Protein AF-A0A7T8H3H4-F1 (afdb_monomer)

Solvent-accessible surface area (backbone atoms only — not comparable to full-atom values): 3914 Å² total; per-residue (Å²): 121,71,89,35,38,44,77,55,103,88,47,76,47,73,75,33,63,58,62,50,32,48,74,72,72,37,87,73,46,79,83,41,46,46,81,45,74,51,78,49,103,89,46,80,45,75,48,72,41,57,65,79,72,84,63,81,78,83,129

Secondary structure (DSSP, 8-state):
--SSEEEETTEEEES-HHHHHHHTT----TTTEEEEEEEETTEEEEEEEETTS-SPPP-

Structure (mmCIF, N/CA/C/O backbone):
data_AF-A0A7T8H3H4-F1
#
_entry.id   AF-A0A7T8H3H4-F1
#
loop_
_atom_site.group_PDB
_atom_site.id
_atom_site.type_symbol
_atom_site.label_atom_id
_atom_site.label_alt_id
_atom_site.label_comp_id
_atom_site.label_asym_id
_atom_site.label_entity_id
_atom_site.label_seq_id
_atom_site.pdbx_PDB_ins_code
_atom_site.Cartn_x
_atom_site.Cartn_y
_atom_site.Cartn_z
_atom_site.occupancy
_atom_site.B_iso_or_equiv
_atom_site.auth_seq_id
_atom_site.auth_comp_id
_atom_site.auth_asym_id
_atom_site.auth_atom_id
_atom_site.pdbx_PDB_model_num
ATOM 1 N N . MET A 1 1 ? -1.993 14.867 -3.856 1.00 47.44 1 MET A N 1
ATOM 2 C CA . MET A 1 1 ? -1.137 13.755 -4.341 1.00 47.44 1 MET A CA 1
ATOM 3 C C . MET A 1 1 ? -0.065 13.334 -3.339 1.00 47.44 1 MET A C 1
ATOM 5 O O . MET A 1 1 ? 0.359 12.199 -3.444 1.00 47.44 1 MET A O 1
ATOM 9 N N . ALA A 1 2 ? 0.349 14.187 -2.391 1.00 55.97 2 ALA A N 1
ATOM 10 C CA . ALA A 1 2 ? 1.430 13.887 -1.443 1.00 55.97 2 ALA A CA 1
ATOM 11 C C . ALA A 1 2 ? 0.988 13.280 -0.090 1.00 55.97 2 ALA A C 1
ATOM 13 O O . ALA A 1 2 ? 1.849 13.008 0.730 1.00 55.97 2 ALA A O 1
ATOM 14 N N . GLU A 1 3 ? -0.312 13.090 0.183 1.00 75.31 3 GLU A N 1
ATOM 15 C CA . GLU A 1 3 ? -0.747 12.634 1.523 1.00 75.31 3 GLU A CA 1
ATOM 16 C C . GLU A 1 3 ? -0.555 11.134 1.777 1.00 75.31 3 GLU A C 1
ATOM 18 O O . GLU A 1 3 ? -0.321 10.750 2.913 1.00 75.31 3 GLU A O 1
ATOM 23 N N . PHE A 1 4 ? -0.577 10.292 0.738 1.00 81.44 4 PHE A N 1
ATOM 24 C CA . PHE A 1 4 ? -0.418 8.834 0.891 1.00 81.44 4 PHE A CA 1
ATOM 25 C C . PHE A 1 4 ? 0.648 8.229 -0.023 1.00 81.44 4 PHE A C 1
ATOM 27 O O . PHE A 1 4 ? 0.880 7.022 0.022 1.00 81.44 4 PHE A O 1
ATOM 34 N N . PHE A 1 5 ? 1.253 9.035 -0.900 1.00 82.75 5 PHE A N 1
ATOM 35 C CA . PHE A 1 5 ? 2.185 8.571 -1.920 1.00 82.75 5 PHE A CA 1
ATOM 36 C C . PHE A 1 5 ? 3.447 9.425 -1.927 1.00 82.75 5 PHE A C 1
ATOM 38 O O . PHE A 1 5 ? 3.379 10.653 -1.994 1.00 82.75 5 PHE A O 1
ATOM 45 N N . GLU A 1 6 ? 4.587 8.747 -1.931 1.00 86.38 6 GLU A N 1
ATOM 46 C CA . GLU A 1 6 ? 5.917 9.332 -2.040 1.00 86.38 6 GLU A CA 1
ATOM 47 C C . GLU A 1 6 ? 6.548 8.932 -3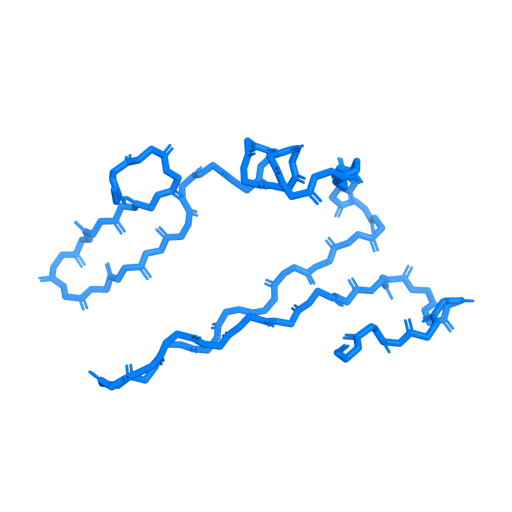.371 1.00 86.38 6 GLU A C 1
ATOM 49 O O . GLU A 1 6 ? 6.208 7.908 -3.969 1.00 86.38 6 GLU A O 1
ATOM 54 N N . MET A 1 7 ? 7.450 9.776 -3.865 1.00 83.62 7 MET A N 1
ATOM 55 C CA . MET A 1 7 ? 8.198 9.528 -5.088 1.00 83.62 7 MET A CA 1
ATOM 56 C C . MET A 1 7 ? 9.690 9.568 -4.775 1.00 83.62 7 MET A C 1
ATOM 58 O O . MET A 1 7 ? 10.202 10.617 -4.396 1.00 83.62 7 MET A O 1
ATOM 62 N N . GLU A 1 8 ? 10.383 8.455 -5.003 1.00 85.81 8 GLU A N 1
ATOM 63 C CA . GLU A 1 8 ? 11.847 8.395 -4.982 1.00 85.81 8 GLU A CA 1
ATOM 64 C C . GLU A 1 8 ? 12.387 8.039 -6.362 1.00 85.81 8 GLU A C 1
ATOM 66 O O . GLU A 1 8 ? 11.901 7.117 -7.020 1.00 85.81 8 GLU A O 1
ATOM 71 N N . ASP A 1 9 ? 13.401 8.791 -6.801 1.00 81.81 9 ASP A N 1
ATOM 72 C CA . ASP A 1 9 ? 14.057 8.725 -8.111 1.00 81.81 9 ASP A CA 1
ATOM 73 C C . ASP A 1 9 ? 13.103 8.853 -9.309 1.00 81.81 9 ASP A C 1
ATOM 75 O O . ASP A 1 9 ? 13.095 9.876 -9.994 1.00 81.81 9 ASP A O 1
ATOM 79 N N . LYS A 1 10 ? 12.309 7.815 -9.591 1.00 79.31 10 LYS A N 1
ATOM 80 C CA . LYS A 1 10 ? 11.241 7.749 -10.613 1.00 79.31 10 LYS A CA 1
ATOM 81 C C . LYS A 1 10 ? 10.136 6.748 -10.248 1.00 79.31 10 LYS A C 1
ATOM 83 O O . LYS A 1 10 ? 9.314 6.404 -11.097 1.00 79.31 10 LYS A O 1
ATOM 88 N N . MET A 1 11 ? 10.147 6.237 -9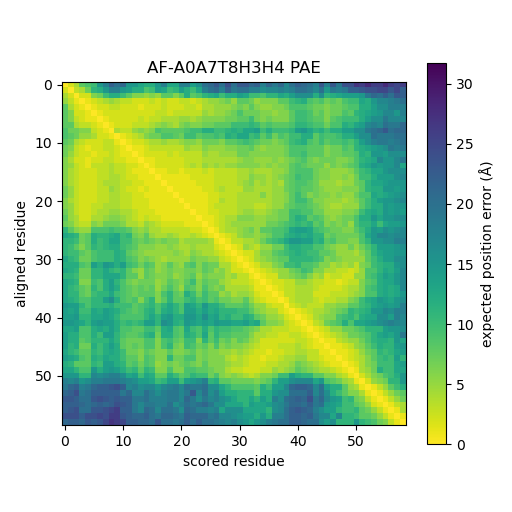.022 1.00 70.88 11 MET A N 1
ATOM 89 C CA . MET A 1 11 ? 9.183 5.279 -8.508 1.00 70.88 11 MET A CA 1
ATOM 90 C C . MET A 1 11 ? 8.273 5.982 -7.515 1.00 70.88 11 MET A C 1
ATOM 92 O O . MET A 1 11 ? 8.738 6.602 -6.566 1.00 70.88 11 MET A O 1
ATOM 96 N N . THR A 1 12 ? 6.970 5.878 -7.745 1.00 78.62 12 THR A N 1
ATOM 97 C CA . THR A 1 12 ? 5.960 6.314 -6.784 1.00 78.62 12 THR A CA 1
ATOM 98 C C . THR A 1 12 ? 5.493 5.102 -5.995 1.00 78.62 12 THR A C 1
ATOM 100 O O . THR A 1 12 ? 5.073 4.111 -6.598 1.00 78.62 12 THR A O 1
ATOM 103 N N . PHE A 1 13 ? 5.543 5.178 -4.672 1.00 76.81 13 PHE A N 1
ATOM 104 C CA . PHE A 1 13 ? 5.032 4.145 -3.776 1.00 76.81 13 PHE A CA 1
ATOM 105 C C . PHE A 1 13 ? 4.057 4.754 -2.767 1.00 76.81 13 PHE A C 1
ATOM 107 O O . PHE A 1 13 ? 4.062 5.958 -2.524 1.00 76.81 13 PHE A O 1
ATOM 114 N N . CYS A 1 14 ? 3.169 3.923 -2.223 1.00 82.94 14 CYS A N 1
ATOM 115 C CA . CYS A 1 14 ? 2.260 4.339 -1.160 1.00 82.94 14 CYS A CA 1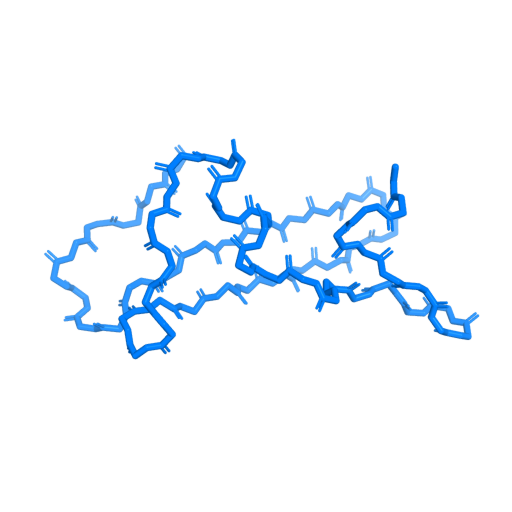
ATOM 116 C C . CYS A 1 14 ? 3.020 4.317 0.173 1.00 82.94 14 CYS A C 1
ATOM 118 O O . CYS A 1 14 ? 3.505 3.257 0.568 1.00 82.94 14 CYS A O 1
ATOM 120 N N . SER A 1 15 ? 3.154 5.472 0.823 1.00 86.19 15 SER A N 1
ATOM 121 C CA . SER A 1 15 ? 3.879 5.641 2.089 1.00 86.19 15 SER A CA 1
ATOM 122 C C . SER A 1 15 ? 2.980 5.451 3.314 1.00 86.19 15 SER A C 1
ATOM 124 O O . SER A 1 15 ? 3.453 4.984 4.348 1.00 86.19 15 SER A O 1
ATOM 126 N N . ASP A 1 16 ? 1.677 5.729 3.188 1.00 87.12 16 ASP A N 1
ATOM 127 C CA . ASP A 1 16 ? 0.679 5.494 4.237 1.00 87.12 16 ASP A CA 1
ATOM 128 C C . ASP A 1 16 ? -0.543 4.732 3.706 1.00 87.12 16 ASP A C 1
ATOM 130 O O . ASP A 1 16 ? -1.573 5.292 3.322 1.00 87.12 16 ASP A O 1
ATOM 134 N N . ILE A 1 17 ? -0.422 3.404 3.713 1.00 82.00 17 ILE A N 1
ATOM 135 C CA . ILE A 1 17 ? -1.496 2.489 3.319 1.00 82.00 17 ILE A CA 1
ATOM 136 C C . ILE A 1 17 ? -2.684 2.510 4.294 1.00 82.00 17 ILE A C 1
ATOM 138 O O . ILE A 1 17 ? -3.824 2.316 3.874 1.00 82.00 17 ILE A O 1
ATOM 142 N N . ASN A 1 18 ? -2.438 2.764 5.584 1.00 83.88 18 ASN A N 1
ATOM 143 C CA . ASN A 1 18 ? -3.493 2.803 6.596 1.00 83.88 18 ASN A CA 1
ATOM 144 C C . ASN A 1 18 ? -4.396 4.016 6.379 1.00 83.88 18 ASN A C 1
ATOM 146 O O . ASN A 1 18 ? -5.619 3.873 6.358 1.00 83.88 18 ASN A O 1
ATOM 150 N N . GLY A 1 19 ? -3.794 5.195 6.194 1.00 86.19 19 GLY A N 1
ATOM 151 C CA . GLY A 1 19 ? -4.512 6.425 5.879 1.00 86.19 19 GLY A CA 1
ATOM 152 C C . GLY A 1 19 ? -5.312 6.298 4.585 1.00 86.19 19 GLY A C 1
ATOM 153 O O . GLY A 1 19 ? -6.511 6.577 4.581 1.00 86.19 19 GLY A O 1
ATOM 154 N N . LEU A 1 20 ? -4.687 5.762 3.530 1.00 85.19 20 LEU A N 1
ATOM 155 C CA . LEU A 1 20 ? -5.344 5.546 2.241 1.00 85.19 20 LEU A CA 1
ATOM 156 C C . LEU A 1 20 ? -6.571 4.630 2.357 1.00 85.19 20 LEU A C 1
ATOM 158 O O . LEU A 1 20 ? -7.642 4.965 1.853 1.00 85.19 20 LEU A O 1
ATOM 162 N N . LEU A 1 21 ? -6.437 3.473 3.011 1.00 83.12 21 LEU A N 1
ATOM 163 C CA . LEU A 1 21 ? -7.549 2.528 3.156 1.00 83.12 21 LEU A CA 1
ATOM 164 C C . LEU A 1 21 ? -8.663 3.091 4.037 1.00 83.12 21 LEU A C 1
ATOM 166 O O . LEU A 1 21 ? -9.835 2.953 3.688 1.00 83.12 21 LEU A O 1
ATOM 170 N N . LYS A 1 22 ? -8.313 3.809 5.107 1.00 85.12 22 LYS A N 1
ATOM 171 C CA . LYS A 1 22 ? -9.286 4.494 5.960 1.00 85.12 22 LYS A CA 1
ATOM 172 C C . LYS A 1 22 ? -10.088 5.541 5.188 1.00 85.12 22 LYS A C 1
ATOM 174 O O . LYS A 1 22 ? -11.300 5.632 5.374 1.00 85.12 22 LYS A O 1
ATOM 179 N N . GLU A 1 23 ? -9.443 6.303 4.309 1.00 85.44 23 GLU A N 1
ATOM 180 C CA . GLU A 1 23 ? -10.111 7.303 3.468 1.00 85.44 23 GLU A CA 1
ATOM 181 C C . GLU A 1 23 ? -11.021 6.661 2.408 1.00 85.44 23 GLU A C 1
ATOM 183 O O . GLU A 1 23 ? -12.087 7.187 2.091 1.00 85.44 23 GLU A O 1
ATOM 188 N N . LEU A 1 24 ? -10.661 5.463 1.940 1.00 82.12 24 LEU A N 1
ATOM 189 C CA . LEU A 1 24 ? -11.514 4.613 1.104 1.00 82.12 24 LEU A CA 1
ATOM 190 C C . LEU A 1 24 ? -12.641 3.912 1.892 1.00 82.12 24 LEU A C 1
ATOM 192 O O . LEU A 1 24 ? -13.450 3.204 1.293 1.00 82.12 24 LEU A O 1
ATOM 196 N N . GLY A 1 25 ? -12.717 4.101 3.215 1.00 82.06 25 GLY A N 1
ATOM 197 C CA . GLY A 1 25 ? -13.726 3.486 4.081 1.00 82.06 25 GLY A CA 1
ATOM 198 C C . GLY A 1 25 ? -13.479 2.003 4.370 1.00 82.06 25 GLY A C 1
ATOM 199 O O . GLY A 1 25 ? -14.425 1.271 4.656 1.00 82.06 25 GLY A O 1
ATOM 200 N N . CYS A 1 26 ? -12.229 1.550 4.270 1.00 78.19 26 CYS A N 1
ATOM 201 C CA . CYS A 1 26 ? -11.818 0.176 4.524 1.00 78.19 26 CYS A CA 1
ATOM 202 C C . CYS A 1 26 ? -10.927 0.118 5.773 1.00 78.19 26 CYS A C 1
ATOM 204 O O . CYS A 1 26 ? -9.891 0.781 5.835 1.00 78.19 26 CYS A O 1
ATOM 206 N N . ASP A 1 27 ? -11.313 -0.682 6.768 1.00 79.06 27 ASP A N 1
ATOM 207 C CA . ASP A 1 27 ? -10.444 -0.966 7.910 1.00 79.06 27 ASP A CA 1
ATOM 208 C C . ASP A 1 27 ? -9.271 -1.834 7.445 1.00 79.06 27 ASP A C 1
ATOM 210 O O . ASP A 1 27 ? -9.448 -2.970 6.997 1.00 79.06 27 ASP A O 1
ATOM 214 N N . HIS A 1 28 ? -8.062 -1.279 7.517 1.00 76.62 28 HIS A N 1
ATOM 215 C CA . HIS A 1 28 ? -6.856 -2.003 7.150 1.00 76.62 28 HIS A CA 1
ATOM 216 C C . HIS A 1 28 ? -6.431 -2.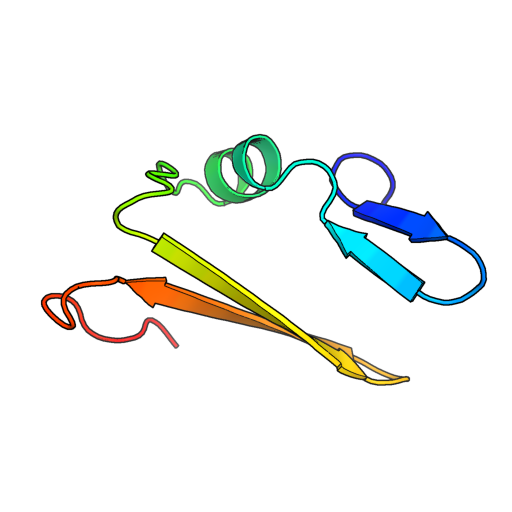925 8.289 1.00 76.62 28 HIS A C 1
ATOM 218 O O . HIS A 1 28 ? -5.930 -2.471 9.317 1.00 76.62 28 HIS A O 1
ATOM 224 N N . ASP A 1 29 ? -6.571 -4.227 8.067 1.00 79.88 29 ASP A N 1
ATOM 225 C CA . ASP A 1 29 ? -5.836 -5.238 8.818 1.00 79.88 29 ASP A CA 1
ATOM 226 C C . ASP A 1 29 ? -4.708 -5.789 7.921 1.00 79.88 29 ASP A C 1
ATOM 228 O O . ASP A 1 29 ? -4.991 -6.449 6.918 1.00 79.88 29 ASP A O 1
ATOM 232 N N . PRO A 1 30 ? -3.428 -5.514 8.228 1.00 75.19 30 PRO A N 1
ATOM 233 C CA . PRO A 1 30 ? -2.303 -5.974 7.416 1.00 75.19 30 PRO A CA 1
ATOM 234 C C . PRO A 1 30 ? -2.115 -7.502 7.424 1.00 75.19 30 PRO A C 1
ATOM 236 O O . PRO A 1 30 ? -1.385 -8.029 6.577 1.00 75.19 30 PRO A O 1
ATOM 239 N N . ALA A 1 31 ? -2.739 -8.231 8.355 1.00 77.81 31 ALA A N 1
ATOM 240 C CA . ALA A 1 31 ? -2.790 -9.690 8.316 1.00 77.81 31 ALA A CA 1
ATOM 241 C C . ALA A 1 31 ? -3.808 -10.183 7.272 1.00 77.81 31 ALA A C 1
ATOM 243 O O . ALA A 1 31 ? -3.512 -11.126 6.526 1.00 77.81 31 ALA A O 1
ATOM 244 N N . ASP A 1 32 ? -4.949 -9.500 7.161 1.00 72.69 32 ASP A N 1
ATOM 245 C CA . ASP A 1 32 ? -6.049 -9.881 6.270 1.00 72.6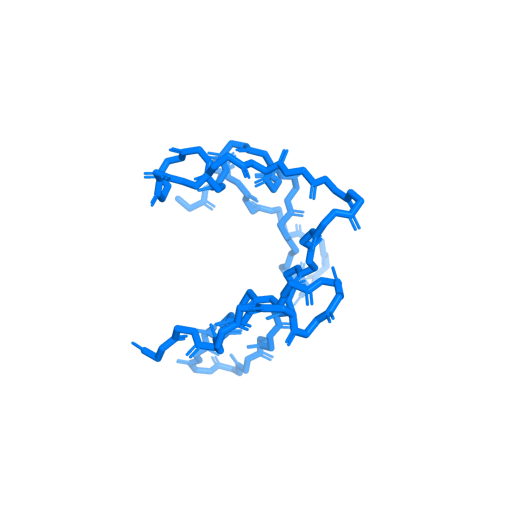9 32 ASP A CA 1
ATOM 246 C C . ASP A 1 32 ? -5.930 -9.307 4.862 1.00 72.69 32 ASP A C 1
ATOM 248 O O . ASP A 1 32 ? -6.409 -9.933 3.925 1.00 72.69 32 ASP A O 1
ATOM 252 N N . TRP A 1 33 ? -5.288 -8.158 4.653 1.00 75.94 33 TRP A N 1
ATOM 253 C CA . TRP A 1 33 ? -5.342 -7.463 3.366 1.00 75.94 33 TRP A CA 1
ATOM 254 C C . TRP A 1 33 ? -3.960 -7.225 2.757 1.00 75.94 33 TRP A C 1
ATOM 256 O O . TRP A 1 33 ? -2.995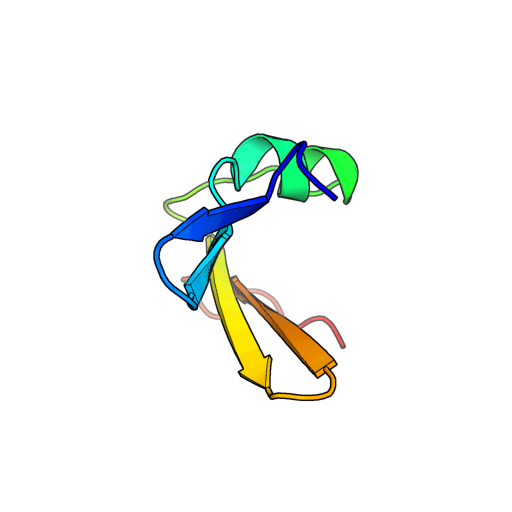 -6.866 3.427 1.00 75.94 33 TRP A O 1
ATOM 266 N N . ARG A 1 34 ? -3.860 -7.406 1.437 1.00 77.00 34 ARG A N 1
ATOM 267 C CA . ARG A 1 34 ? -2.685 -7.057 0.630 1.00 77.00 34 ARG A CA 1
ATOM 268 C C . ARG A 1 34 ? -3.104 -6.139 -0.509 1.00 77.00 34 ARG A C 1
ATOM 270 O O . ARG A 1 34 ? -3.921 -6.525 -1.345 1.00 77.00 34 ARG A O 1
ATOM 277 N N . LEU A 1 35 ? -2.527 -4.940 -0.567 1.00 76.38 35 LEU A N 1
ATOM 278 C CA . LEU A 1 35 ? -2.711 -4.024 -1.691 1.00 76.38 35 LEU A CA 1
ATOM 279 C C . LEU A 1 35 ? -1.649 -4.289 -2.766 1.00 76.38 35 LEU A C 1
ATOM 281 O O . LEU A 1 35 ? -0.453 -4.145 -2.520 1.00 76.38 35 LEU A O 1
ATOM 285 N N . PHE A 1 36 ? -2.089 -4.626 -3.975 1.00 76.00 36 PHE A N 1
ATOM 286 C CA . PHE A 1 36 ? -1.239 -4.725 -5.157 1.00 76.00 36 PHE A CA 1
ATOM 287 C C . PHE A 1 36 ? -1.406 -3.485 -6.021 1.00 76.00 36 PHE A C 1
ATOM 289 O O . PHE A 1 36 ? -2.463 -3.268 -6.609 1.00 76.00 36 PHE A O 1
ATOM 296 N N . ILE A 1 37 ? -0.345 -2.691 -6.133 1.00 76.50 37 ILE A N 1
ATOM 297 C CA . ILE A 1 37 ? -0.311 -1.516 -7.000 1.00 76.50 37 ILE A CA 1
ATOM 298 C C . ILE A 1 37 ? 0.483 -1.865 -8.257 1.00 76.50 37 ILE A C 1
ATOM 300 O O . ILE A 1 37 ? 1.680 -2.133 -8.196 1.00 76.50 37 ILE A O 1
ATOM 304 N N . ASN A 1 38 ? -0.178 -1.831 -9.411 1.00 74.94 38 ASN A N 1
ATOM 305 C CA . ASN A 1 38 ? 0.473 -1.853 -10.710 1.00 74.94 38 ASN A CA 1
ATOM 306 C C . ASN A 1 38 ? 0.499 -0.430 -11.279 1.00 74.94 38 ASN A C 1
ATOM 308 O O . ASN A 1 38 ? -0.523 0.097 -11.731 1.00 74.94 38 ASN A O 1
ATOM 312 N N . SER A 1 39 ? 1.674 0.194 -11.246 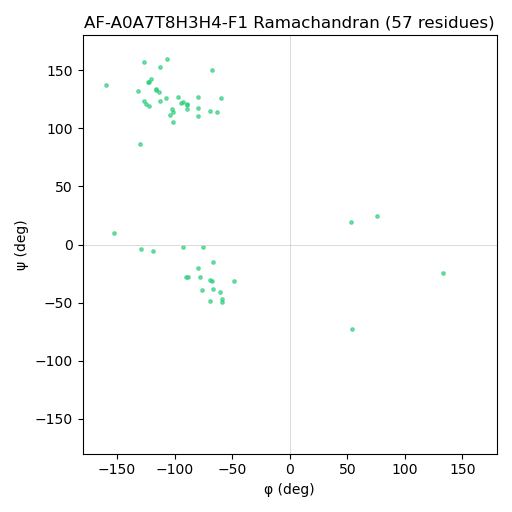1.00 70.19 39 SER A N 1
ATOM 313 C CA . SER A 1 39 ? 1.899 1.506 -11.850 1.00 70.19 39 SER A CA 1
ATOM 314 C C . SER A 1 39 ? 2.337 1.343 -13.306 1.00 70.19 39 SER A C 1
ATOM 316 O O . SER A 1 39 ? 3.386 0.769 -13.594 1.00 70.19 39 SER A O 1
ATOM 318 N N . GLY A 1 40 ? 1.524 1.836 -14.240 1.00 68.06 40 GLY A N 1
ATOM 319 C CA . GLY A 1 40 ? 1.890 1.991 -15.646 1.00 68.06 40 GLY A CA 1
ATOM 320 C C . GLY A 1 40 ? 2.113 3.463 -15.990 1.00 68.06 40 GLY A C 1
ATOM 321 O O . GLY A 1 40 ? 1.574 4.344 -15.328 1.00 68.06 40 GLY A O 1
ATOM 322 N N . LYS A 1 41 ? 2.839 3.744 -17.084 1.00 69.88 41 LYS A N 1
ATOM 323 C CA . LYS A 1 41 ? 3.143 5.119 -17.548 1.00 69.88 41 LYS A CA 1
ATOM 324 C C . LYS A 1 41 ? 1.932 6.062 -17.606 1.00 69.88 41 LYS A C 1
ATOM 326 O O . LYS A 1 41 ? 2.100 7.259 -17.418 1.00 69.88 41 LYS A O 1
ATOM 331 N N . ASN A 1 42 ? 0.744 5.521 -17.883 1.00 74.56 42 ASN A N 1
ATOM 332 C CA . ASN A 1 42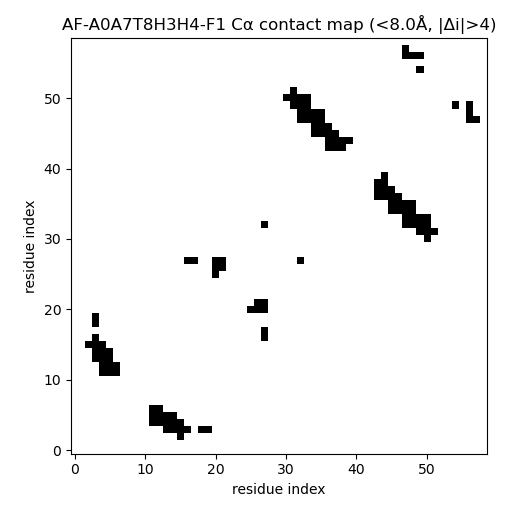 ? -0.470 6.298 -18.134 1.00 74.56 42 ASN A CA 1
ATOM 333 C C . ASN A 1 42 ? -1.593 6.020 -17.121 1.00 74.56 42 ASN A C 1
ATOM 335 O O . ASN A 1 42 ? -2.650 6.637 -17.212 1.00 74.56 42 ASN A O 1
ATOM 339 N N . SER A 1 43 ? -1.421 5.062 -16.205 1.00 75.38 43 SER A N 1
ATOM 340 C CA . SER A 1 43 ? -2.482 4.679 -15.268 1.00 75.38 43 SER A CA 1
ATOM 341 C C . SER A 1 43 ? -1.927 3.963 -14.047 1.00 75.38 43 SER A C 1
ATOM 343 O O . SER A 1 43 ? -1.123 3.038 -14.190 1.00 75.38 43 SER A O 1
ATOM 345 N N . LEU A 1 44 ? -2.452 4.312 -12.878 1.00 75.44 44 LEU A N 1
ATOM 346 C CA . LEU A 1 44 ? -2.287 3.544 -11.654 1.00 75.44 44 LEU A CA 1
ATOM 347 C C . LEU A 1 44 ? -3.464 2.574 -11.526 1.00 75.44 44 LEU A C 1
ATOM 349 O O . LEU A 1 44 ? -4.617 3.003 -11.544 1.00 75.44 44 LEU A O 1
ATOM 353 N N . LYS A 1 45 ? -3.188 1.274 -11.424 1.00 81.00 45 LYS A N 1
ATOM 354 C CA . LYS A 1 45 ? -4.199 0.264 -11.090 1.00 81.00 45 LYS A CA 1
ATOM 355 C C . LYS A 1 45 ? -3.857 -0.324 -9.733 1.00 81.00 45 LYS A C 1
ATOM 357 O O . LYS A 1 45 ? -2.716 -0.719 -9.519 1.00 81.00 45 LYS A O 1
ATOM 362 N N . ALA A 1 46 ? -4.834 -0.398 -8.842 1.00 78.75 46 ALA A N 1
ATOM 363 C CA . ALA A 1 46 ? -4.675 -1.025 -7.542 1.00 78.75 46 ALA A CA 1
ATOM 364 C C . ALA A 1 46 ? -5.700 -2.151 -7.388 1.00 78.75 46 ALA A C 1
ATOM 366 O O . ALA A 1 46 ? -6.840 -2.013 -7.826 1.00 78.75 46 ALA A O 1
ATOM 367 N N . VAL A 1 47 ? -5.282 -3.266 -6.798 1.00 80.00 47 VAL A N 1
ATOM 368 C CA . VAL A 1 47 ? -6.142 -4.401 -6.459 1.00 80.00 47 VAL A CA 1
ATOM 369 C C . VAL A 1 47 ? -5.945 -4.701 -4.984 1.00 80.00 47 VAL A C 1
ATOM 371 O O . VAL A 1 47 ? -4.819 -4.933 -4.547 1.00 80.00 47 VAL A O 1
ATOM 374 N N . LEU A 1 48 ? -7.034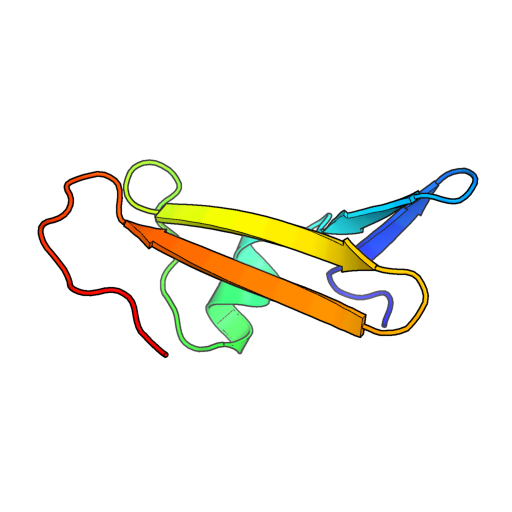 -4.692 -4.221 1.00 77.06 48 LEU A N 1
ATOM 375 C CA . LEU A 1 48 ? -7.032 -5.084 -2.818 1.00 77.06 48 LEU A CA 1
ATOM 376 C C . LEU A 1 48 ? -7.417 -6.566 -2.716 1.00 77.06 48 LEU A C 1
ATOM 378 O O . LEU A 1 48 ? -8.477 -6.967 -3.198 1.00 77.06 48 LEU A O 1
ATOM 382 N N . LEU A 1 49 ? -6.549 -7.382 -2.121 1.00 78.25 49 LEU A N 1
ATOM 383 C CA . LEU A 1 49 ? -6.742 -8.825 -1.976 1.00 78.25 49 LEU A CA 1
ATOM 384 C C . LEU A 1 49 ? -6.859 -9.208 -0.498 1.00 78.25 49 LEU A C 1
ATOM 386 O O . LEU A 1 49 ? -6.024 -8.794 0.300 1.00 78.25 49 LEU A O 1
ATOM 390 N N . HIS A 1 50 ? -7.844 -10.040 -0.152 1.00 75.94 50 HIS A N 1
ATOM 391 C CA . HIS A 1 50 ? -7.978 -10.607 1.192 1.00 75.94 50 HIS A CA 1
ATOM 392 C C . HIS A 1 50 ? -7.194 -11.928 1.301 1.00 75.94 50 HIS A C 1
ATOM 394 O O . HIS A 1 50 ? -7.474 -12.890 0.577 1.00 75.94 50 HIS A O 1
ATOM 400 N N . ASN A 1 51 ? -6.221 -12.001 2.209 1.00 67.00 51 ASN A N 1
ATOM 401 C CA . ASN A 1 51 ? -5.564 -13.234 2.631 1.00 67.00 51 ASN A CA 1
ATOM 402 C C . ASN A 1 51 ? -6.617 -14.126 3.295 1.00 67.00 51 ASN A C 1
ATOM 404 O O . ASN A 1 51 ? -7.195 -13.768 4.309 1.00 67.00 51 ASN A O 1
ATOM 408 N N . GLY A 1 52 ? -6.919 -15.262 2.676 1.00 63.81 52 GLY A N 1
ATOM 409 C CA . GLY A 1 52 ? -7.970 -16.182 3.120 1.00 63.81 52 GLY A CA 1
ATOM 410 C C . GLY A 1 52 ? -8.867 -16.631 1.974 1.00 63.81 52 GLY A C 1
ATOM 411 O O . GLY A 1 52 ? -9.423 -17.722 2.029 1.00 63.81 52 GLY A O 1
ATOM 412 N N . ASN A 1 53 ? -8.967 -15.832 0.899 1.00 59.41 53 ASN A N 1
ATOM 413 C CA . ASN A 1 53 ? -9.894 -16.089 -0.213 1.00 59.41 53 ASN A CA 1
ATOM 414 C C . ASN A 1 53 ? -11.357 -16.279 0.261 1.00 59.41 53 ASN A C 1
ATOM 416 O O . ASN A 1 53 ? -12.179 -16.857 -0.444 1.00 59.41 53 ASN A O 1
ATOM 420 N N . GLU A 1 54 ? -11.677 -15.804 1.471 1.00 61.94 54 GLU A N 1
ATOM 421 C CA . GLU A 1 54 ? -12.989 -15.943 2.111 1.00 61.94 54 GLU A CA 1
ATOM 422 C C . GLU A 1 54 ? -13.989 -14.912 1.577 1.00 61.94 54 GLU A C 1
ATOM 424 O O . GLU A 1 54 ? -15.202 -15.097 1.681 1.00 61.94 54 GLU A O 1
ATOM 429 N N . LYS A 1 55 ? -13.488 -13.829 0.971 1.00 62.72 55 LYS A N 1
ATOM 430 C CA . LYS A 1 55 ? -14.292 -12.771 0.355 1.00 62.72 55 LYS A CA 1
ATOM 431 C C . LYS A 1 55 ? -13.958 -12.625 -1.133 1.00 62.72 55 LYS A C 1
ATOM 433 O O . LYS A 1 55 ? -12.789 -12.744 -1.504 1.00 62.72 55 LYS A O 1
ATOM 438 N N . PRO A 1 56 ? -14.959 -12.364 -1.994 1.00 56.69 56 PRO A N 1
ATOM 439 C CA . PRO A 1 56 ? -14.736 -12.151 -3.420 1.00 56.69 56 PRO A CA 1
ATOM 440 C C . PRO A 1 56 ? -13.965 -10.849 -3.679 1.00 56.69 56 PRO A C 1
ATOM 442 O O . PRO A 1 56 ? -14.102 -9.874 -2.941 1.00 56.69 56 PRO A O 1
ATOM 445 N N . SER A 1 57 ? -13.181 -10.825 -4.759 1.00 53.50 57 SER A N 1
ATOM 446 C CA . SER A 1 57 ? -12.536 -9.607 -5.259 1.00 53.50 57 SER A CA 1
ATOM 447 C C . SER A 1 57 ? -13.593 -8.560 -5.613 1.00 53.50 57 SER A C 1
ATOM 449 O O . SER A 1 57 ? -14.493 -8.848 -6.404 1.00 53.50 57 SER A O 1
ATOM 451 N N . VAL A 1 58 ? -13.473 -7.354 -5.061 1.00 60.28 58 VAL A N 1
ATOM 452 C CA . VAL A 1 58 ? -14.327 -6.219 -5.431 1.00 60.28 58 VAL A CA 1
ATOM 453 C C . VAL A 1 58 ? -13.795 -5.633 -6.746 1.00 60.28 58 VAL A C 1
ATOM 455 O O . VAL A 1 58 ? -12.593 -5.387 -6.853 1.00 60.28 58 VAL A O 1
ATOM 458 N N . HIS A 1 59 ? -14.665 -5.496 -7.752 1.00 46.72 59 HIS A N 1
ATOM 459 C CA . HIS A 1 59 ? -14.354 -4.943 -9.078 1.00 46.72 59 HIS A CA 1
ATOM 460 C C . HIS A 1 59 ? -14.831 -3.495 -9.187 1.00 46.72 59 HIS A C 1
ATOM 462 O O . HIS A 1 59 ? -15.905 -3.204 -8.613 1.00 46.72 59 HIS A O 1
#

Radius of gyration: 12.46 Å; Cα contacts (8 Å, |Δi|>4): 61; chains: 1; bounding box: 29×30×27 Å

Sequence (59 aa):
MAEFFEMEDKMTFCSDINGLLKELGCDHDPADWRLFINSGKNSLKAVLLHNGNEKPSVH

pLDDT: mean 75.09, std 9.69, range [46.72, 87.12]

Organism: Caligus rogercresseyi (NCBI:txid217165)

Mean predicted aligned error: 8.72 Å

Foldseek 3Di:
DPPQWDDDPHDIDGPDPCVVCVVVVHHDDVQFWDWDWDDDPVDIDIWIHTDPCPDDTDD